Protein AF-A0A7W9SKJ4-F1 (afdb_monomer_lite)

Sequence (87 aa):
MLDPEEEILDEFLAGSPRASTWGELRLALEERLADARERGDTARIEQLQQQVAALAQEEAITRFVEDSVRVTLVRPRVDADDNEFEL

Foldseek 3Di:
DDDPLVVVLCVVCVPPDALVVLVVVLVVLVVVLVVCVVVVVVVSNVVSVVVSVVSVVVSVVRVVVSVVSVVVVPDPPPPPPPPDPDD

Structure (mmCIF, N/CA/C/O backbone):
data_AF-A0A7W9SKJ4-F1
#
_entry.id   AF-A0A7W9SKJ4-F1
#
loop_
_atom_site.group_PDB
_atom_site.id
_atom_site.type_symbol
_atom_site.label_atom_id
_atom_site.label_alt_id
_atom_site.label_comp_id
_atom_site.label_asym_id
_atom_site.label_entity_id
_atom_site.label_seq_id
_atom_site.pdbx_PDB_ins_code
_atom_site.Cartn_x
_atom_site.Cartn_y
_atom_site.Cartn_z
_atom_site.occupancy
_atom_site.B_iso_or_equiv
_atom_site.auth_seq_id
_atom_site.auth_comp_id
_atom_site.auth_asym_id
_atom_site.auth_atom_id
_atom_site.pdbx_PDB_model_num
ATOM 1 N N . MET A 1 1 ? -4.240 5.093 -28.743 1.00 57.28 1 MET A N 1
ATOM 2 C CA . MET A 1 1 ? -2.860 4.587 -28.832 1.00 57.28 1 MET A CA 1
ATOM 3 C C . MET A 1 1 ? -2.304 4.761 -27.436 1.00 57.28 1 MET A C 1
ATOM 5 O O . MET A 1 1 ? -2.400 5.882 -26.947 1.00 57.28 1 MET A O 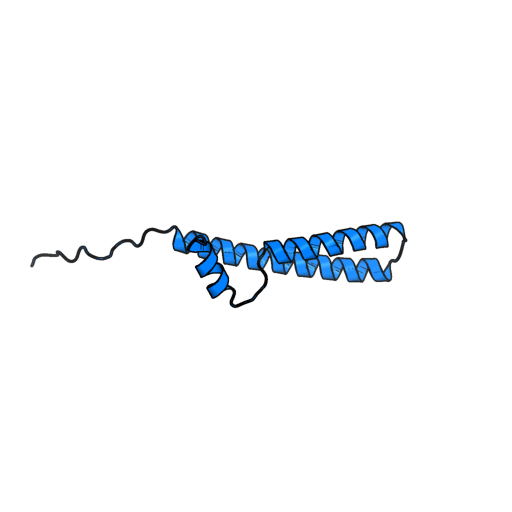1
ATOM 9 N N . LEU A 1 2 ? -1.939 3.676 -26.751 1.00 62.84 2 LEU A N 1
ATOM 10 C CA . LEU A 1 2 ? -1.316 3.785 -25.429 1.00 62.84 2 LEU A CA 1
ATOM 11 C C . LEU A 1 2 ? 0.061 4.438 -25.594 1.00 62.84 2 LEU A C 1
ATOM 13 O O . LEU A 1 2 ? 0.643 4.394 -26.680 1.00 62.84 2 LEU A O 1
ATOM 17 N N . ASP A 1 3 ? 0.516 5.120 -24.549 1.00 82.56 3 ASP A N 1
ATOM 18 C CA . ASP A 1 3 ? 1.878 5.641 -24.495 1.00 82.56 3 ASP A CA 1
ATOM 19 C C . ASP A 1 3 ? 2.850 4.443 -24.532 1.00 82.56 3 ASP A C 1
ATOM 21 O O . ASP A 1 3 ? 2.666 3.520 -23.733 1.00 82.56 3 ASP A O 1
ATOM 25 N N . PRO A 1 4 ? 3.847 4.406 -25.438 1.00 82.75 4 PRO A N 1
ATOM 26 C CA . PRO A 1 4 ? 4.846 3.337 -25.476 1.00 82.75 4 PRO A CA 1
ATOM 27 C C . PRO A 1 4 ? 5.534 3.088 -24.128 1.00 82.75 4 PRO A C 1
ATOM 29 O O . PRO A 1 4 ? 5.939 1.964 -23.843 1.00 82.75 4 PRO A O 1
ATOM 32 N N . GLU A 1 5 ? 5.657 4.118 -23.287 1.00 83.94 5 GLU A N 1
ATOM 33 C CA . GLU A 1 5 ? 6.188 3.985 -21.930 1.00 83.94 5 GLU A CA 1
ATOM 34 C C . GLU A 1 5 ? 5.303 3.087 -21.051 1.00 83.94 5 GLU A C 1
ATOM 36 O O . GLU A 1 5 ? 5.807 2.225 -20.328 1.00 83.94 5 GLU A O 1
ATOM 41 N N . GLU A 1 6 ? 3.981 3.242 -21.145 1.00 85.75 6 GLU A N 1
ATOM 42 C CA . GLU A 1 6 ? 3.028 2.479 -20.339 1.00 85.75 6 GLU A CA 1
ATOM 43 C C . GLU A 1 6 ? 2.952 1.012 -20.758 1.00 85.75 6 GLU A C 1
ATOM 45 O O . GLU A 1 6 ? 2.840 0.141 -19.897 1.00 85.75 6 GLU A O 1
ATOM 50 N N . GLU A 1 7 ? 3.094 0.719 -22.053 1.00 87.25 7 GLU A N 1
ATOM 51 C CA . GLU A 1 7 ? 3.168 -0.661 -22.547 1.00 87.25 7 GLU A CA 1
ATOM 52 C C . GLU A 1 7 ? 4.413 -1.389 -22.009 1.00 87.25 7 GLU A C 1
ATOM 54 O O . GLU A 1 7 ? 4.322 -2.539 -21.577 1.00 87.25 7 GLU A O 1
ATOM 59 N N . ILE A 1 8 ? 5.565 -0.708 -21.963 1.00 88.94 8 ILE A N 1
ATOM 60 C CA . ILE A 1 8 ? 6.813 -1.279 -21.432 1.00 88.94 8 ILE A CA 1
ATOM 61 C C . ILE A 1 8 ? 6.709 -1.510 -19.927 1.00 88.94 8 ILE A C 1
ATOM 63 O O . ILE A 1 8 ? 7.185 -2.527 -19.422 1.00 88.94 8 ILE A O 1
ATOM 67 N N . LEU A 1 9 ? 6.096 -0.581 -19.194 1.00 88.88 9 LEU A N 1
ATOM 68 C CA . LEU A 1 9 ? 5.886 -0.748 -17.761 1.00 88.88 9 LEU A CA 1
ATOM 69 C C . LEU A 1 9 ? 4.933 -1.915 -17.457 1.00 88.88 9 LEU A C 1
ATOM 71 O O . LEU A 1 9 ? 5.201 -2.675 -16.527 1.00 88.88 9 LEU A O 1
ATOM 75 N N . ASP A 1 10 ? 3.866 -2.096 -18.241 1.00 88.25 10 ASP A N 1
ATOM 76 C CA . ASP A 1 10 ? 2.950 -3.235 -18.091 1.00 88.25 10 ASP A CA 1
ATOM 77 C C . ASP A 1 10 ? 3.646 -4.572 -18.376 1.00 88.25 10 ASP A C 1
ATOM 79 O O . ASP A 1 10 ? 3.467 -5.535 -17.622 1.00 88.25 10 ASP A O 1
ATOM 83 N N . GLU A 1 11 ? 4.475 -4.631 -19.422 1.00 89.19 11 GLU A N 1
ATOM 84 C CA . GLU A 1 11 ? 5.297 -5.806 -19.717 1.00 89.19 11 GLU A CA 1
ATOM 85 C C . GLU A 1 11 ? 6.289 -6.085 -18.579 1.00 89.19 11 GLU A C 1
ATOM 87 O O . GLU A 1 11 ? 6.377 -7.216 -18.096 1.00 89.19 11 GLU A O 1
ATOM 92 N N . PHE A 1 12 ? 6.995 -5.054 -18.107 1.00 88.25 12 PHE A N 1
ATOM 93 C CA . PHE A 1 12 ? 8.013 -5.180 -17.066 1.00 88.25 12 PHE A CA 1
ATOM 94 C C . PHE A 1 12 ? 7.430 -5.659 -15.734 1.00 88.25 12 PHE A C 1
ATOM 96 O O . PHE A 1 12 ? 8.013 -6.510 -15.062 1.00 88.25 12 PHE A O 1
ATOM 103 N N . LEU A 1 13 ? 6.271 -5.125 -15.344 1.00 90.06 13 LEU A N 1
ATOM 104 C CA . LEU A 1 13 ? 5.596 -5.511 -14.106 1.00 90.06 13 LEU A CA 1
ATOM 105 C C . LEU A 1 13 ? 4.910 -6.878 -14.213 1.00 90.06 13 LEU A C 1
ATOM 107 O O . LEU A 1 13 ? 4.564 -7.458 -13.180 1.00 90.06 13 LEU A O 1
ATOM 111 N N . ALA A 1 14 ? 4.744 -7.414 -15.426 1.00 90.25 14 ALA A N 1
ATOM 112 C CA . ALA A 1 14 ? 4.276 -8.771 -15.702 1.00 90.25 14 ALA A CA 1
ATOM 113 C C . ALA A 1 14 ? 2.990 -9.154 -14.939 1.00 90.25 14 ALA A C 1
ATOM 115 O O . ALA A 1 14 ? 2.848 -10.270 -14.436 1.00 90.25 14 ALA A O 1
ATOM 116 N N . GLY A 1 15 ? 2.045 -8.213 -14.833 1.00 86.62 15 GLY A N 1
ATOM 117 C CA . GLY A 1 15 ? 0.778 -8.402 -14.116 1.00 86.62 15 GLY A CA 1
ATOM 118 C C . GLY A 1 15 ? 0.819 -8.095 -12.615 1.00 86.62 15 GLY A C 1
ATOM 119 O O . GLY A 1 15 ? -0.188 -8.288 -11.931 1.00 86.62 15 GLY A O 1
ATOM 120 N N . SER A 1 16 ? 1.941 -7.594 -12.094 1.00 90.25 16 SER A N 1
ATOM 121 C CA . SER A 1 16 ? 2.002 -7.004 -10.752 1.00 90.25 16 SER A CA 1
ATOM 122 C C . SER A 1 16 ? 1.230 -5.675 -10.718 1.00 90.25 16 SER A C 1
ATOM 124 O O . SER A 1 16 ? 1.252 -4.941 -11.710 1.00 90.25 16 SER A O 1
ATOM 126 N N . PRO A 1 17 ? 0.551 -5.328 -9.607 1.00 93.38 17 PRO A N 1
ATOM 127 C CA . PRO A 1 17 ? -0.163 -4.057 -9.504 1.00 93.38 17 PRO A CA 1
ATOM 128 C C . PRO A 1 17 ? 0.776 -2.857 -9.662 1.00 93.38 17 PRO A C 1
ATOM 130 O O . PRO A 1 17 ? 1.909 -2.889 -9.182 1.00 93.38 17 PRO A O 1
ATOM 133 N N . ARG A 1 18 ? 0.279 -1.782 -10.287 1.00 95.12 18 ARG A N 1
ATOM 134 C CA . ARG A 1 18 ? 0.995 -0.502 -10.370 1.00 95.12 18 ARG A CA 1
ATOM 135 C C . ARG A 1 18 ? 1.120 0.138 -8.988 1.00 95.12 18 ARG A C 1
ATOM 137 O O . ARG A 1 18 ? 0.305 -0.106 -8.093 1.00 95.12 18 ARG A O 1
ATOM 144 N N . ALA A 1 19 ? 2.087 1.037 -8.831 1.00 96.62 19 ALA A N 1
ATOM 145 C CA . ALA A 1 19 ? 2.259 1.806 -7.601 1.00 96.62 19 ALA A CA 1
ATOM 146 C C . ALA A 1 19 ? 0.988 2.591 -7.222 1.00 96.62 19 ALA A C 1
ATOM 148 O O . ALA A 1 19 ? 0.637 2.683 -6.047 1.00 96.62 19 ALA A O 1
ATOM 149 N N . SER A 1 20 ? 0.263 3.118 -8.213 1.00 95.62 20 SER A N 1
ATOM 150 C CA . SER A 1 20 ? -1.033 3.778 -8.009 1.00 95.62 20 SER A CA 1
ATOM 151 C C . SER A 1 20 ? -2.069 2.839 -7.387 1.00 95.62 20 SER A C 1
ATOM 153 O O . SER A 1 20 ? -2.709 3.208 -6.405 1.00 95.62 20 SER A O 1
ATOM 155 N N . THR A 1 21 ? -2.178 1.605 -7.886 1.00 96.38 21 THR A N 1
ATOM 156 C CA . THR A 1 21 ? -3.092 0.586 -7.353 1.00 96.38 21 THR A CA 1
ATOM 157 C C . THR A 1 21 ? -2.762 0.231 -5.904 1.00 96.38 21 THR A C 1
ATOM 159 O O . THR A 1 21 ? -3.662 0.137 -5.070 1.00 96.38 21 THR A O 1
ATOM 162 N N . TRP A 1 22 ? -1.478 0.083 -5.563 1.00 97.38 22 TRP A N 1
ATOM 163 C CA . TRP A 1 22 ? -1.071 -0.112 -4.168 1.00 97.38 22 TRP A CA 1
ATOM 164 C C . TRP A 1 22 ? -1.465 1.070 -3.277 1.00 97.38 22 TRP A C 1
ATOM 166 O O . TRP A 1 22 ? -1.967 0.861 -2.170 1.00 97.38 22 TRP A O 1
ATOM 176 N N . GLY A 1 23 ? -1.310 2.298 -3.779 1.00 97.56 23 GLY A N 1
ATOM 177 C CA . GLY A 1 23 ? -1.732 3.514 -3.088 1.00 97.56 23 GLY A CA 1
ATOM 178 C C . GLY A 1 23 ? -3.238 3.564 -2.819 1.00 97.56 23 GLY A C 1
ATOM 179 O O . GLY A 1 23 ? -3.649 3.890 -1.708 1.00 97.56 23 GLY A O 1
ATOM 180 N N . GLU A 1 24 ? -4.069 3.178 -3.788 1.00 98.06 24 GLU A N 1
ATOM 181 C CA . GLU A 1 24 ? -5.528 3.094 -3.617 1.00 98.06 24 GLU A CA 1
ATOM 182 C C . GLU A 1 24 ? -5.921 2.083 -2.532 1.00 98.06 24 GLU A C 1
ATOM 184 O O . GLU A 1 24 ? -6.724 2.386 -1.646 1.00 98.06 24 GLU A O 1
ATOM 189 N N . LEU A 1 25 ? -5.310 0.894 -2.550 1.00 97.62 25 LEU A N 1
ATOM 190 C CA . LEU A 1 25 ? -5.545 -0.133 -1.533 1.00 97.62 25 LEU A CA 1
ATOM 191 C C . LEU A 1 25 ? -5.091 0.329 -0.143 1.00 97.62 25 LEU A C 1
ATOM 193 O O . LEU A 1 25 ? -5.777 0.067 0.849 1.00 97.62 25 LEU A O 1
ATOM 197 N N . ARG A 1 26 ? -3.959 1.040 -0.063 1.00 98.12 26 ARG A N 1
ATOM 198 C CA . ARG A 1 26 ? -3.466 1.627 1.187 1.00 98.12 26 ARG A CA 1
ATOM 199 C C . ARG A 1 26 ? -4.455 2.646 1.742 1.00 98.12 26 ARG A C 1
ATOM 201 O O . ARG A 1 26 ? -4.803 2.542 2.916 1.00 98.12 26 ARG A O 1
ATOM 208 N N . LEU A 1 27 ? -4.941 3.573 0.916 1.00 98.19 27 LEU A N 1
ATOM 209 C CA . LEU A 1 27 ? -5.922 4.585 1.324 1.00 98.19 27 LEU A CA 1
ATOM 210 C C . LEU A 1 27 ? -7.210 3.939 1.853 1.00 98.19 27 LEU A C 1
ATOM 212 O O . LEU A 1 27 ? -7.692 4.308 2.922 1.00 98.19 27 LEU A O 1
ATOM 216 N N . ALA A 1 28 ? -7.712 2.901 1.180 1.00 97.94 28 ALA A N 1
ATOM 217 C CA . ALA A 1 28 ? -8.883 2.162 1.648 1.00 97.94 28 ALA A CA 1
ATOM 218 C C . ALA A 1 28 ? -8.657 1.488 3.019 1.00 97.94 28 ALA A C 1
ATOM 220 O O . ALA A 1 28 ? -9.574 1.403 3.840 1.00 97.94 28 ALA A O 1
ATOM 221 N N . LEU A 1 29 ? -7.446 0.996 3.306 1.00 97.44 29 LEU A N 1
ATOM 222 C CA . LEU A 1 29 ? -7.118 0.463 4.633 1.00 97.44 29 LEU A CA 1
ATOM 223 C C . LEU A 1 29 ? -6.915 1.558 5.685 1.00 97.44 29 LEU A C 1
ATOM 225 O O . LEU A 1 29 ? -7.254 1.333 6.847 1.00 97.44 29 LEU A O 1
ATOM 229 N N . GLU A 1 30 ? -6.405 2.727 5.302 1.00 98.00 30 GLU A N 1
ATOM 230 C CA . GLU A 1 30 ? -6.271 3.888 6.187 1.00 98.00 30 GLU A CA 1
ATOM 231 C C . GLU A 1 30 ? -7.633 4.423 6.639 1.00 98.00 30 GLU A C 1
ATOM 233 O O . GLU A 1 30 ? -7.802 4.710 7.825 1.00 98.00 30 GLU A O 1
ATOM 238 N N . GLU A 1 31 ? -8.627 4.465 5.749 1.00 98.00 31 GLU A N 1
ATOM 239 C CA . GLU A 1 31 ? -10.012 4.801 6.109 1.00 98.00 31 GLU A CA 1
ATOM 240 C C . GLU A 1 31 ? -10.573 3.808 7.133 1.00 98.00 31 GLU A C 1
ATOM 242 O O . GLU A 1 31 ? -11.065 4.190 8.195 1.00 98.00 31 GLU A O 1
ATOM 247 N N . ARG A 1 32 ? -10.402 2.505 6.889 1.00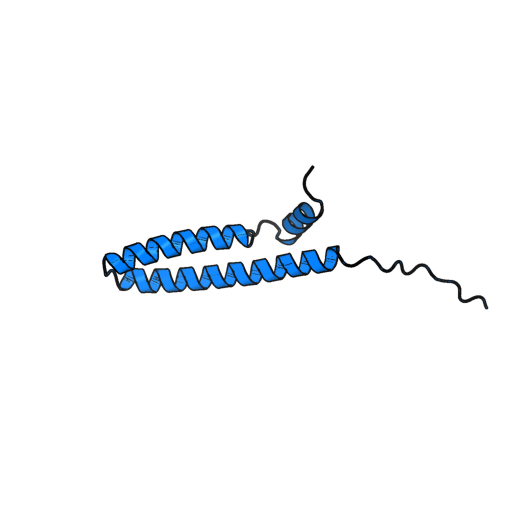 96.69 32 ARG A N 1
ATOM 248 C CA . ARG A 1 32 ? -10.835 1.468 7.841 1.00 96.69 32 ARG A CA 1
ATOM 249 C C . ARG A 1 32 ? -10.098 1.550 9.175 1.00 96.69 32 ARG A C 1
ATOM 251 O O . ARG A 1 32 ? -10.653 1.176 10.209 1.00 96.69 32 ARG A O 1
ATOM 258 N N . LEU A 1 33 ? -8.840 1.982 9.161 1.00 97.44 33 LEU A N 1
ATOM 259 C CA . LEU A 1 33 ? -8.046 2.199 10.365 1.00 97.44 33 LEU A CA 1
ATOM 260 C C . LEU A 1 33 ? -8.558 3.412 11.148 1.00 97.44 33 LEU A C 1
ATOM 262 O O . LEU A 1 33 ? -8.599 3.350 12.377 1.00 97.44 33 LEU A O 1
ATOM 266 N N . ALA A 1 34 ? -8.963 4.485 10.466 1.00 97.06 34 ALA A N 1
ATOM 267 C CA . ALA A 1 34 ? -9.614 5.630 11.094 1.00 97.06 34 ALA A CA 1
ATOM 268 C C . ALA A 1 34 ? -10.920 5.204 11.783 1.00 97.06 34 ALA A C 1
ATOM 270 O O . ALA A 1 34 ? -11.066 5.428 12.984 1.00 97.06 34 ALA A O 1
ATOM 271 N N . ASP A 1 35 ? -11.779 4.454 11.089 1.00 97.31 35 ASP A N 1
ATOM 272 C CA . ASP A 1 35 ? -13.014 3.905 11.665 1.00 97.31 35 ASP A CA 1
ATOM 273 C C . ASP A 1 35 ? -12.747 3.020 12.895 1.00 97.31 35 ASP A C 1
ATOM 275 O O . ASP A 1 35 ? -13.453 3.093 13.904 1.00 97.31 35 ASP A O 1
ATOM 279 N N . ALA A 1 36 ? -11.725 2.159 12.833 1.00 96.25 36 ALA A N 1
ATOM 280 C CA . ALA A 1 36 ? -11.358 1.287 13.949 1.00 96.25 36 ALA A CA 1
ATOM 281 C C . ALA A 1 36 ? -10.856 2.088 15.165 1.00 96.25 36 ALA A C 1
ATOM 283 O O . ALA A 1 36 ? -11.172 1.735 16.304 1.00 96.25 36 ALA A O 1
ATOM 284 N N . ARG A 1 37 ? -10.120 3.185 14.930 1.00 96.19 37 ARG A N 1
ATOM 285 C CA . ARG A 1 37 ? -9.666 4.120 15.974 1.00 96.19 37 ARG A CA 1
ATOM 286 C C . ARG A 1 37 ? -10.829 4.834 16.641 1.00 96.19 37 ARG A C 1
ATOM 288 O O . ARG A 1 37 ? -10.854 4.894 17.866 1.00 96.19 37 ARG A O 1
ATOM 295 N N . GLU A 1 38 ? -11.798 5.311 15.867 1.00 97.19 38 GLU A N 1
ATOM 296 C CA . GLU A 1 38 ? -13.000 5.955 16.409 1.00 97.19 38 GLU A CA 1
ATOM 297 C C . GLU A 1 38 ? -13.826 5.000 17.279 1.00 97.19 38 GLU A C 1
ATOM 299 O O . GLU A 1 38 ? -14.361 5.396 18.313 1.00 97.19 38 GLU A O 1
ATOM 304 N N . ARG A 1 39 ? -13.886 3.718 16.901 1.00 95.69 39 ARG A N 1
ATOM 305 C CA . ARG A 1 39 ? -14.601 2.674 17.653 1.00 95.69 39 ARG A CA 1
ATOM 306 C C . ARG A 1 39 ? -13.816 2.110 18.841 1.00 95.69 39 ARG A C 1
ATOM 308 O O . ARG A 1 39 ? -14.389 1.363 19.629 1.00 95.69 39 ARG A O 1
ATOM 315 N N . GLY A 1 40 ? -12.528 2.433 18.968 1.00 94.94 40 GLY A N 1
ATOM 316 C CA . GLY A 1 40 ? -11.656 1.901 20.018 1.00 94.94 40 GLY A CA 1
ATOM 317 C C . GLY A 1 40 ? -11.342 0.404 19.888 1.00 94.94 40 GLY A C 1
ATOM 318 O O . GLY A 1 40 ? -11.034 -0.238 20.891 1.00 94.94 40 GLY A O 1
ATOM 319 N N . ASP A 1 41 ? -11.414 -0.167 18.681 1.00 94.50 41 ASP A N 1
ATOM 320 C CA . ASP A 1 41 ? -11.121 -1.587 18.431 1.00 94.50 41 ASP A CA 1
ATOM 321 C C . ASP A 1 41 ? -9.605 -1.819 18.318 1.00 94.50 41 ASP A C 1
ATOM 323 O O . ASP A 1 41 ? -9.025 -1.855 17.232 1.00 94.50 41 ASP A O 1
ATOM 327 N N . THR A 1 42 ? -8.937 -1.935 19.467 1.00 92.62 42 THR A N 1
ATOM 328 C CA . THR A 1 42 ? -7.469 -2.007 19.565 1.00 92.62 42 THR A CA 1
ATOM 329 C C . THR A 1 42 ? -6.855 -3.184 18.812 1.00 92.62 42 THR A C 1
ATOM 331 O O . THR A 1 42 ? -5.824 -3.009 18.162 1.00 92.62 42 THR A O 1
ATOM 334 N N . ALA A 1 43 ? -7.498 -4.353 18.829 1.00 91.88 43 ALA A N 1
ATOM 335 C CA . ALA A 1 43 ? -7.027 -5.526 18.095 1.00 91.88 43 ALA A CA 1
ATOM 336 C C . ALA A 1 43 ? -7.080 -5.290 16.578 1.00 91.88 43 ALA A C 1
ATOM 338 O O . ALA A 1 43 ? -6.153 -5.644 15.845 1.00 91.88 43 ALA A O 1
ATOM 339 N N . ARG A 1 44 ? -8.149 -4.646 16.095 1.00 94.12 44 ARG A N 1
ATOM 340 C CA . ARG A 1 44 ? -8.286 -4.323 14.675 1.00 94.12 44 ARG A CA 1
ATOM 341 C C . ARG A 1 44 ? -7.339 -3.212 14.232 1.00 94.12 44 ARG A C 1
ATOM 343 O O . ARG A 1 44 ? -6.842 -3.268 13.107 1.00 94.12 44 ARG A O 1
ATOM 350 N N . ILE A 1 45 ? -7.072 -2.236 15.099 1.00 97.19 45 ILE A N 1
ATOM 351 C CA . ILE A 1 45 ? -6.131 -1.137 14.848 1.00 97.19 45 ILE A CA 1
ATOM 352 C C . ILE A 1 45 ? -4.729 -1.679 14.566 1.00 97.19 45 ILE A C 1
ATOM 354 O O . ILE A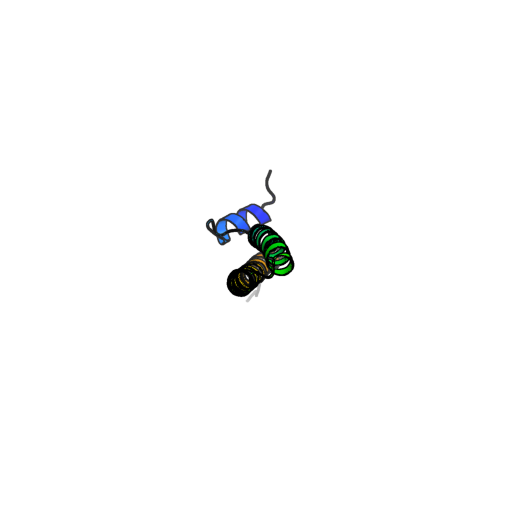 1 45 ? -4.155 -1.328 13.538 1.00 97.19 45 ILE A O 1
ATOM 358 N N . GLU A 1 46 ? -4.200 -2.556 15.424 1.00 96.00 46 GLU A N 1
ATOM 359 C CA . GLU A 1 46 ? -2.844 -3.098 15.254 1.00 96.00 46 GLU A CA 1
ATOM 360 C C . GLU A 1 46 ? -2.714 -3.875 13.937 1.00 96.00 46 GLU A C 1
ATOM 362 O O . GLU A 1 46 ? -1.782 -3.656 13.159 1.00 96.00 46 GLU A O 1
ATOM 367 N N . GLN A 1 47 ? -3.702 -4.720 13.630 1.00 96.81 47 GLN A N 1
ATOM 368 C CA . GLN A 1 47 ? -3.725 -5.478 12.382 1.00 96.81 47 GLN A CA 1
ATOM 369 C C . GLN A 1 47 ? -3.762 -4.559 11.150 1.00 96.81 47 GLN A C 1
ATOM 371 O O . GLN A 1 47 ? -3.025 -4.776 10.188 1.00 96.81 47 GLN A O 1
ATOM 376 N N . LEU A 1 48 ? -4.621 -3.538 11.159 1.00 97.56 48 LEU A N 1
ATOM 377 C CA . LEU A 1 48 ? -4.742 -2.599 10.044 1.00 97.56 48 LEU A CA 1
ATOM 378 C C . LEU A 1 48 ? -3.481 -1.747 9.881 1.00 97.56 48 LEU A C 1
ATOM 380 O O . LEU A 1 48 ? -3.069 -1.502 8.754 1.00 97.56 48 LEU A O 1
ATOM 384 N N . GLN A 1 49 ? -2.824 -1.352 10.974 1.00 97.88 49 GLN A N 1
ATOM 385 C CA . GLN A 1 49 ? -1.551 -0.629 10.916 1.00 97.88 49 GLN A CA 1
ATOM 386 C C . GLN A 1 49 ? -0.456 -1.446 10.229 1.00 97.88 49 GLN A C 1
ATOM 388 O O . GLN A 1 49 ? 0.257 -0.909 9.384 1.00 97.88 49 GLN A O 1
ATOM 393 N N . GLN A 1 50 ? -0.346 -2.737 10.548 1.00 97.69 50 GLN A N 1
ATOM 394 C CA . GLN A 1 50 ? 0.619 -3.624 9.893 1.00 97.69 50 GLN A CA 1
ATOM 395 C C . GLN A 1 50 ? 0.328 -3.761 8.392 1.00 97.69 50 GLN A C 1
ATOM 397 O O . GLN A 1 50 ? 1.248 -3.707 7.579 1.00 97.69 50 GLN A O 1
ATOM 402 N N . GLN A 1 51 ? -0.947 -3.881 8.010 1.00 97.88 51 GLN A N 1
ATOM 403 C CA . GLN A 1 51 ? -1.338 -3.978 6.601 1.00 97.88 51 GLN A CA 1
ATOM 404 C C . GLN A 1 51 ? -1.080 -2.675 5.835 1.00 97.88 51 GLN A C 1
ATOM 406 O O . GLN A 1 51 ? -0.546 -2.720 4.732 1.00 97.88 51 GLN A O 1
ATOM 411 N N . VAL A 1 52 ? -1.400 -1.518 6.424 1.00 98.25 52 VAL A N 1
ATOM 412 C CA . VAL A 1 52 ? -1.098 -0.203 5.836 1.00 98.25 52 VAL A CA 1
ATOM 413 C C . VAL A 1 52 ? 0.408 -0.037 5.636 1.00 98.25 52 VAL A C 1
ATOM 415 O O . VAL A 1 52 ? 0.829 0.397 4.568 1.00 98.25 52 VAL A O 1
ATOM 418 N N . ALA A 1 53 ? 1.223 -0.423 6.622 1.00 98.12 53 ALA A N 1
ATOM 419 C CA . ALA A 1 53 ? 2.678 -0.358 6.512 1.00 98.12 53 ALA A CA 1
ATOM 420 C C . ALA A 1 53 ? 3.217 -1.263 5.391 1.00 98.12 53 ALA A C 1
ATOM 422 O O . ALA A 1 53 ? 4.069 -0.829 4.619 1.00 98.12 53 ALA A O 1
ATOM 423 N N . ALA A 1 54 ? 2.688 -2.484 5.264 1.00 98.06 54 ALA A N 1
ATOM 424 C CA . ALA A 1 54 ? 3.056 -3.393 4.182 1.00 98.06 54 ALA A CA 1
ATOM 425 C C . ALA A 1 54 ? 2.695 -2.808 2.807 1.00 98.06 54 ALA A C 1
ATOM 427 O O . ALA A 1 54 ? 3.549 -2.742 1.929 1.00 98.06 54 ALA A O 1
ATOM 428 N N . LEU A 1 55 ? 1.470 -2.298 2.631 1.00 97.62 55 LEU A N 1
ATOM 429 C CA . LEU A 1 55 ? 1.061 -1.680 1.365 1.00 97.62 55 LEU A CA 1
ATOM 430 C C . LEU A 1 55 ? 1.863 -0.414 1.039 1.00 97.62 55 LEU A C 1
ATOM 432 O O . LEU A 1 55 ? 2.185 -0.188 -0.121 1.00 97.62 55 LEU A O 1
ATOM 436 N N . ALA A 1 56 ? 2.227 0.389 2.043 1.00 97.94 56 ALA A N 1
ATOM 437 C CA . ALA A 1 56 ? 3.096 1.549 1.846 1.00 97.94 56 ALA A CA 1
ATOM 438 C C . ALA A 1 56 ? 4.489 1.142 1.342 1.00 97.94 56 ALA A C 1
ATOM 440 O O . ALA A 1 56 ? 5.075 1.831 0.506 1.00 97.94 56 ALA A O 1
ATOM 441 N N . GLN A 1 57 ? 5.015 0.018 1.832 1.00 98.19 57 GLN A N 1
ATOM 442 C CA . GLN A 1 57 ? 6.281 -0.531 1.364 1.00 98.19 57 GLN A CA 1
ATOM 443 C C . GLN A 1 57 ? 6.172 -1.047 -0.079 1.00 98.19 57 GLN A C 1
ATOM 445 O O . GLN A 1 57 ? 7.031 -0.711 -0.893 1.00 98.19 57 GLN A O 1
ATOM 450 N N . GLU A 1 58 ? 5.114 -1.789 -0.416 1.00 97.94 58 GLU A N 1
ATOM 451 C CA . GLU A 1 58 ? 4.876 -2.263 -1.790 1.00 97.94 58 GLU A CA 1
ATOM 452 C C . GLU A 1 58 ? 4.684 -1.099 -2.778 1.00 97.94 58 GLU A C 1
ATOM 454 O O . GLU A 1 58 ? 5.275 -1.096 -3.860 1.00 97.94 58 GLU A O 1
ATOM 459 N N . GLU A 1 59 ? 3.932 -0.061 -2.387 1.00 98.12 59 GLU A N 1
ATOM 460 C CA . GLU A 1 59 ? 3.765 1.177 -3.160 1.00 98.12 59 GLU A CA 1
ATOM 461 C C . GLU A 1 59 ? 5.125 1.831 -3.446 1.00 98.12 59 GLU A C 1
ATOM 463 O O . GLU A 1 59 ? 5.411 2.194 -4.587 1.00 98.12 59 GLU A O 1
ATOM 468 N N . ALA A 1 60 ? 5.975 1.969 -2.424 1.00 97.75 60 ALA A N 1
ATOM 469 C CA . ALA A 1 60 ? 7.279 2.611 -2.552 1.00 97.75 60 ALA A CA 1
ATOM 470 C C . ALA A 1 60 ? 8.244 1.810 -3.438 1.00 97.75 60 ALA A C 1
ATOM 472 O O . ALA A 1 60 ? 8.922 2.393 -4.286 1.00 97.75 60 ALA A O 1
ATOM 473 N N . ILE A 1 61 ? 8.291 0.485 -3.268 1.00 96.81 61 ILE A N 1
ATOM 474 C CA . ILE A 1 61 ? 9.125 -0.406 -4.087 1.00 96.81 61 ILE A CA 1
ATOM 475 C C . ILE A 1 61 ? 8.671 -0.347 -5.544 1.00 96.81 61 ILE A C 1
ATOM 477 O O . ILE A 1 61 ? 9.490 -0.131 -6.435 1.00 96.81 61 ILE A O 1
ATOM 481 N N . THR A 1 62 ? 7.368 -0.485 -5.784 1.00 96.38 62 THR A N 1
ATOM 482 C CA . THR A 1 62 ? 6.816 -0.468 -7.140 1.00 96.38 62 THR A CA 1
ATOM 483 C C . THR A 1 62 ? 7.048 0.888 -7.800 1.00 96.38 62 THR A C 1
ATOM 485 O O . THR A 1 62 ? 7.520 0.935 -8.930 1.00 96.38 62 THR A O 1
ATOM 488 N N . ARG A 1 63 ? 6.829 2.001 -7.084 1.00 97.31 63 ARG A N 1
ATOM 489 C CA . ARG A 1 63 ? 7.106 3.350 -7.604 1.00 97.31 63 ARG A CA 1
ATOM 490 C C . ARG A 1 63 ? 8.570 3.507 -7.996 1.00 97.31 63 ARG A C 1
ATOM 492 O O . ARG A 1 63 ? 8.859 3.995 -9.080 1.00 97.31 63 ARG A O 1
ATOM 499 N N . PHE A 1 64 ? 9.485 3.050 -7.144 1.00 96.19 64 PHE A N 1
ATOM 500 C CA . PHE A 1 64 ? 10.914 3.087 -7.439 1.00 96.19 64 PHE A CA 1
ATOM 501 C C . PHE A 1 64 ? 11.268 2.290 -8.704 1.00 96.19 64 PHE A C 1
ATOM 503 O O . PHE A 1 64 ? 12.065 2.750 -9.524 1.00 96.19 64 PHE A O 1
ATOM 510 N N . VAL A 1 65 ? 10.679 1.104 -8.870 1.00 93.44 65 VAL A N 1
ATOM 511 C CA . VAL A 1 65 ? 10.867 0.270 -10.062 1.00 93.44 65 VAL A CA 1
ATOM 512 C C . VAL A 1 65 ? 10.336 0.976 -11.304 1.00 93.44 65 VAL A C 1
ATOM 514 O O . VAL A 1 65 ? 11.068 1.092 -12.286 1.00 93.44 65 VAL A O 1
ATOM 517 N N . GLU A 1 66 ? 9.106 1.486 -11.252 1.00 94.50 66 GLU A N 1
ATOM 518 C CA . GLU A 1 66 ? 8.515 2.214 -12.371 1.00 94.50 66 GLU A CA 1
ATOM 519 C C . GLU A 1 66 ? 9.388 3.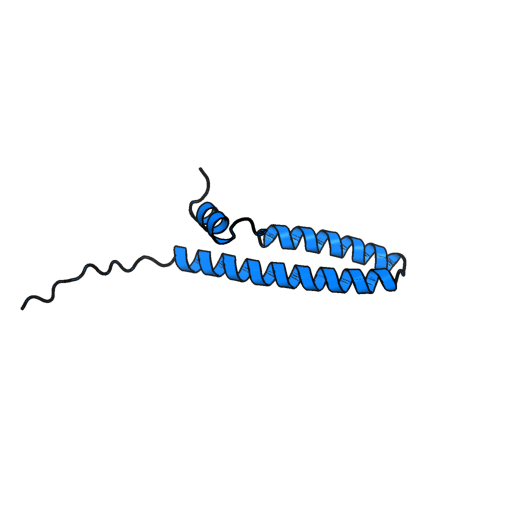415 -12.757 1.00 94.50 66 GLU A C 1
ATOM 521 O O . GLU A 1 66 ? 9.800 3.526 -13.907 1.00 94.50 66 GLU A O 1
ATOM 526 N N . ASP A 1 67 ? 9.773 4.259 -11.797 1.00 94.38 67 ASP A N 1
ATOM 527 C CA . ASP A 1 67 ? 10.619 5.431 -12.047 1.00 94.38 67 ASP A CA 1
ATOM 528 C C . ASP A 1 67 ? 11.984 5.050 -12.643 1.00 94.38 67 ASP A C 1
ATOM 530 O O . ASP A 1 67 ? 12.498 5.742 -13.525 1.00 94.38 67 ASP A O 1
ATOM 534 N N . SER A 1 68 ? 12.559 3.920 -12.224 1.00 92.44 68 SER A N 1
ATOM 535 C CA . SER A 1 68 ? 13.820 3.410 -12.779 1.00 92.44 68 SER A CA 1
ATOM 536 C C . SER A 1 68 ? 13.682 2.986 -14.246 1.00 92.44 68 SER A C 1
ATOM 538 O O . SER A 1 68 ? 14.581 3.249 -15.055 1.00 92.44 68 SER A O 1
ATOM 540 N N . VAL A 1 69 ? 12.557 2.362 -14.609 1.00 89.69 69 VAL A N 1
ATOM 541 C CA . VAL A 1 69 ? 12.244 2.011 -16.003 1.00 89.69 69 VAL A CA 1
ATOM 542 C C . VAL A 1 69 ? 12.083 3.283 -16.833 1.00 89.69 69 VAL A C 1
ATOM 544 O O . VAL A 1 69 ? 12.749 3.416 -17.860 1.00 89.69 69 VAL A O 1
ATOM 547 N N . ARG A 1 70 ? 11.314 4.266 -16.347 1.00 88.69 70 ARG A N 1
ATOM 548 C CA . ARG A 1 70 ? 11.121 5.560 -17.028 1.00 88.69 70 ARG A CA 1
ATOM 549 C C . ARG A 1 70 ? 12.445 6.269 -17.308 1.00 88.69 70 ARG A C 1
ATOM 551 O O . ARG A 1 70 ? 12.721 6.660 -18.439 1.00 88.69 70 ARG A O 1
ATOM 558 N N . VAL A 1 71 ? 13.320 6.372 -16.304 1.00 89.12 71 VAL A N 1
ATOM 559 C CA . VAL A 1 71 ? 14.654 6.985 -16.458 1.00 89.12 71 VAL A CA 1
ATOM 560 C C . VAL A 1 71 ? 15.495 6.263 -17.512 1.00 89.12 71 VAL A C 1
ATOM 562 O O . VAL A 1 71 ? 16.216 6.905 -18.278 1.00 89.12 71 VAL A O 1
ATOM 565 N N . THR A 1 72 ? 15.404 4.935 -17.570 1.00 85.44 72 THR A N 1
ATOM 566 C CA . THR A 1 72 ? 16.142 4.132 -18.552 1.00 85.44 72 THR A CA 1
ATOM 567 C C . THR A 1 72 ? 15.632 4.376 -19.975 1.00 85.44 72 THR A C 1
ATOM 569 O O . THR A 1 72 ? 16.445 4.448 -20.894 1.00 85.44 72 THR A O 1
ATOM 572 N N . LEU A 1 73 ? 14.323 4.570 -20.157 1.00 79.75 73 LEU A N 1
ATOM 573 C CA . LEU A 1 73 ? 13.704 4.848 -21.459 1.00 79.75 73 LEU A CA 1
ATOM 574 C C . LEU A 1 73 ? 13.977 6.271 -21.973 1.00 79.75 73 LEU A C 1
ATOM 576 O O . LEU A 1 73 ? 14.134 6.469 -23.175 1.00 79.75 73 LEU A O 1
ATOM 580 N N . VAL A 1 74 ? 14.084 7.256 -21.077 1.00 69.12 74 VAL A N 1
ATOM 581 C CA . VAL A 1 74 ? 14.373 8.661 -21.433 1.00 69.12 74 VAL A CA 1
ATOM 582 C C . VAL A 1 74 ? 15.845 8.876 -21.811 1.00 69.12 74 VAL A C 1
ATOM 584 O O . VAL A 1 74 ? 16.193 9.887 -22.426 1.00 69.12 74 VAL A O 1
ATOM 587 N N . ARG A 1 75 ? 16.743 7.939 -21.475 1.00 56.66 75 ARG A N 1
ATOM 588 C CA . ARG A 1 75 ? 18.157 8.064 -21.831 1.00 56.66 75 ARG A CA 1
ATOM 589 C C . ARG A 1 75 ? 18.307 7.855 -23.345 1.00 56.66 75 ARG A C 1
ATOM 591 O O . ARG A 1 75 ? 18.027 6.753 -23.815 1.00 56.66 75 ARG A O 1
ATOM 598 N N . PRO A 1 76 ? 18.762 8.861 -24.119 1.00 50.00 76 PRO A N 1
ATOM 599 C CA . PRO A 1 76 ? 19.020 8.650 -25.534 1.00 50.00 76 PRO A CA 1
ATOM 600 C C . PRO A 1 76 ? 20.023 7.506 -25.659 1.00 50.00 76 PRO A C 1
ATOM 602 O O . PRO A 1 76 ? 21.055 7.504 -24.977 1.00 50.00 76 PRO A O 1
ATOM 605 N N . ARG A 1 77 ? 19.699 6.516 -26.500 1.00 52.19 77 ARG A N 1
ATOM 606 C CA . ARG A 1 77 ? 20.698 5.580 -27.014 1.00 52.19 77 ARG A CA 1
ATOM 607 C C . ARG A 1 77 ? 21.812 6.459 -27.571 1.00 52.19 77 ARG A C 1
ATOM 609 O O . ARG A 1 77 ? 21.598 7.200 -28.521 1.00 52.19 77 ARG A O 1
ATOM 616 N N . VAL A 1 78 ? 22.963 6.459 -26.909 1.00 55.59 78 VAL A N 1
ATOM 617 C CA . VAL A 1 78 ? 24.178 6.968 -27.530 1.00 55.59 78 VAL A CA 1
ATOM 618 C C . VAL A 1 78 ? 24.444 5.960 -28.632 1.00 55.59 78 VAL A C 1
ATOM 620 O O . VAL A 1 78 ? 24.840 4.832 -28.334 1.00 55.59 78 VAL A O 1
ATOM 623 N N . ASP A 1 79 ? 24.077 6.314 -29.861 1.00 53.41 79 ASP A N 1
ATOM 624 C CA . ASP A 1 79 ? 24.367 5.508 -31.034 1.00 53.41 79 ASP A CA 1
ATOM 625 C C . ASP A 1 79 ? 25.885 5.341 -31.081 1.00 53.41 79 ASP A C 1
ATOM 627 O O . ASP A 1 79 ? 26.640 6.274 -31.342 1.00 53.41 79 ASP A O 1
ATOM 631 N N . ALA A 1 80 ? 26.339 4.149 -30.706 1.00 50.47 80 ALA A N 1
ATOM 632 C CA . ALA A 1 80 ? 27.717 3.730 -30.849 1.00 50.47 80 ALA A CA 1
ATOM 633 C C . ALA A 1 80 ? 27.939 3.337 -32.315 1.00 50.47 80 ALA A C 1
ATOM 635 O O . ALA A 1 80 ? 28.168 2.172 -32.611 1.00 50.47 80 ALA A O 1
ATOM 636 N N . ASP A 1 81 ? 27.822 4.313 -33.210 1.00 53.72 81 ASP A N 1
ATOM 637 C CA . ASP A 1 81 ? 28.207 4.224 -34.618 1.00 53.72 81 ASP A CA 1
ATOM 638 C C . ASP A 1 81 ? 29.036 5.470 -34.959 1.00 53.72 81 ASP A C 1
ATOM 640 O O . ASP A 1 81 ? 28.641 6.312 -35.749 1.00 53.72 81 ASP A O 1
ATOM 644 N N . ASP A 1 82 ? 30.205 5.587 -34.330 1.00 50.06 82 ASP A N 1
ATOM 645 C CA . ASP A 1 82 ? 31.333 6.358 -34.870 1.00 50.06 82 ASP A CA 1
ATOM 646 C C . ASP A 1 82 ? 32.557 5.439 -34.843 1.00 50.06 82 ASP A C 1
ATOM 648 O O . ASP A 1 82 ? 33.493 5.562 -34.052 1.00 50.06 82 ASP A O 1
ATOM 652 N N . ASN A 1 83 ? 32.483 4.418 -35.693 1.00 53.12 83 A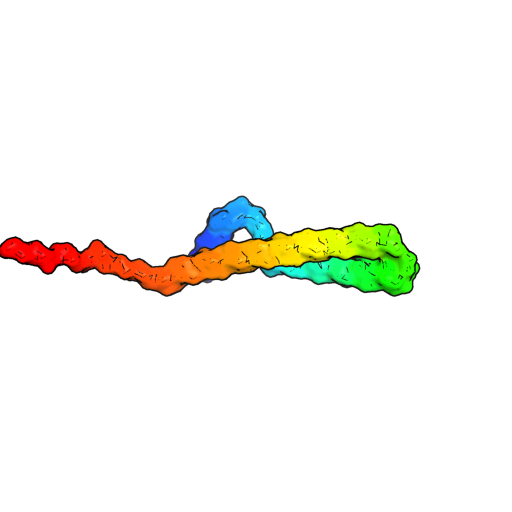SN A N 1
ATOM 653 C CA . ASN A 1 83 ? 33.588 3.535 -36.016 1.00 53.12 83 ASN A CA 1
ATOM 654 C C . ASN A 1 83 ? 34.338 4.125 -37.225 1.00 53.12 83 ASN A C 1
ATOM 656 O O . ASN A 1 83 ? 34.278 3.581 -38.320 1.00 53.12 83 ASN A O 1
ATOM 660 N N . GLU A 1 84 ? 35.027 5.251 -37.030 1.00 51.94 84 GLU A N 1
ATOM 661 C CA . GLU A 1 84 ? 36.013 5.789 -37.980 1.00 51.94 84 GLU A CA 1
ATOM 662 C C . GLU A 1 84 ? 37.290 6.177 -37.222 1.00 51.94 84 GLU A C 1
ATOM 664 O O . GLU A 1 84 ? 37.602 7.342 -36.992 1.00 51.94 84 GLU A O 1
ATOM 669 N N . PHE A 1 85 ? 38.062 5.168 -36.819 1.00 50.91 85 PHE A N 1
ATOM 670 C CA . PHE A 1 85 ? 39.509 5.341 -36.723 1.00 50.91 85 PHE A CA 1
ATOM 671 C C . PHE A 1 85 ? 40.105 4.803 -38.024 1.00 50.91 85 PHE A C 1
ATOM 673 O O . 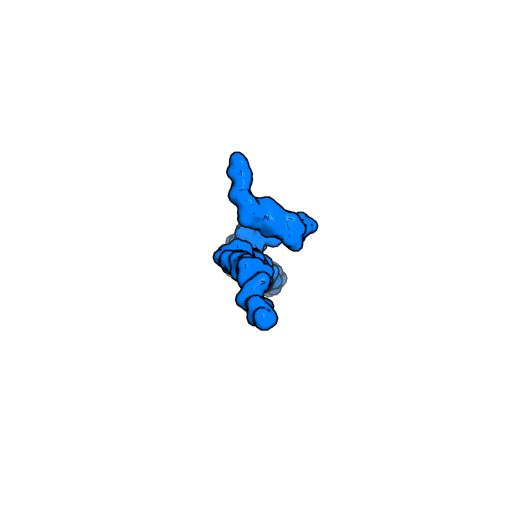PHE A 1 85 ? 40.340 3.602 -38.162 1.00 50.91 85 PHE A O 1
ATOM 680 N N . GLU A 1 86 ? 40.277 5.703 -38.996 1.00 48.53 86 GLU A N 1
ATOM 681 C CA . GLU A 1 86 ? 41.116 5.470 -40.173 1.00 48.53 86 GLU A CA 1
ATOM 682 C C . GLU A 1 86 ? 42.544 5.103 -39.727 1.00 48.53 86 GLU A C 1
ATOM 684 O O . GLU A 1 86 ? 43.115 5.727 -38.827 1.00 48.53 86 GLU A O 1
ATOM 689 N N . LEU A 1 87 ? 43.072 4.045 -40.349 1.00 49.22 87 LEU A N 1
ATOM 690 C CA . LEU A 1 87 ? 44.441 3.530 -40.222 1.00 49.22 87 LEU A CA 1
ATOM 691 C C . LEU A 1 87 ? 45.462 4.414 -40.944 1.00 49.22 87 LEU A C 1
ATOM 693 O O . LEU A 1 87 ? 45.158 4.852 -42.076 1.00 49.22 87 LEU A O 1
#

Organism: Armatimonas rosea (NCBI:txid685828)

Radius of gyration: 21.31 Å; chains: 1; bounding box: 59×17×60 Å

pLDDT: mean 86.69, std 16.21, range [48.53, 98.25]

Secondary structure (DSSP, 8-state):
---HHHHHHHHHHTTPPPHHHHHHHHHHHHHHHHHHHHHT-HHHHHHHHHHHHHHHHHHHHHHHHHHHHHHHHHS------------